Protein AF-A0A9E1UPA2-F1 (afdb_monomer_lite)

Foldseek 3Di:
DVLVVLLVVLVVLLVVLLVVLQVCLVVLLVVQCVLVVHDSVCSLVQFDPLLNCSNVVVVVLSVVSVVLSVVLNVVSVVDVPCSPLSSLLSSLVNLVSSLSNVCSSVVRCQQGPVPVPDPRPRPPVVVCVVCVCPSVVSNCVSVVSNVVSVVVVVVVVVPPPDDDD

Radius of gyration: 20.44 Å; chains: 1; bounding box: 59×31×53 Å

Secondary structure (DSSP, 8-state):
-HHHHHHHHHHHHHHHHHHHHHHHHHHHHHHHHHHHT--HHHHHHHS-HHHHHHHHTHHHHHHHHHHHHHHHHHHHHH-STTHHHHHHHHHHHHHHHHHHHHHHHHHHHHHSTT-TTS-S---HHHHHHHHTTHHHHHHHHHHHHHHHHHHHHHHHHHSSSS---

pLDDT: mean 74.92, std 14.49, range [39.94, 91.12]

Structure (mmCIF, N/CA/C/O backbone):
data_AF-A0A9E1UPA2-F1
#
_entry.id   AF-A0A9E1UPA2-F1
#
loop_
_atom_site.group_PDB
_atom_site.id
_atom_site.type_symbol
_atom_site.label_atom_id
_atom_site.label_alt_id
_atom_site.label_comp_id
_atom_site.label_asym_id
_atom_site.label_entity_id
_atom_site.label_seq_id
_atom_site.pdbx_PDB_ins_code
_atom_site.Cartn_x
_atom_site.Cartn_y
_atom_site.Cartn_z
_atom_site.occupancy
_atom_site.B_iso_or_equiv
_atom_site.auth_seq_id
_atom_site.auth_comp_id
_atom_site.auth_asym_id
_atom_site.auth_atom_id
_atom_site.pdbx_PDB_model_num
ATOM 1 N N . MET A 1 1 ? 7.540 8.144 -27.002 1.00 56.41 1 MET A N 1
ATOM 2 C CA . MET A 1 1 ? 6.114 8.098 -26.589 1.00 56.41 1 MET A CA 1
ATOM 3 C C . MET A 1 1 ? 5.808 7.079 -25.482 1.00 56.41 1 MET A C 1
ATOM 5 O O . MET A 1 1 ? 5.057 7.438 -24.589 1.00 56.41 1 MET A O 1
ATOM 9 N N . LYS A 1 2 ? 6.379 5.862 -25.455 1.00 70.06 2 LYS A N 1
ATOM 10 C CA . LYS A 1 2 ? 6.035 4.827 -24.446 1.00 70.06 2 LYS A CA 1
ATOM 11 C C . LYS A 1 2 ? 6.377 5.192 -22.982 1.00 70.06 2 LYS A C 1
ATOM 13 O O . LYS A 1 2 ? 5.564 4.944 -22.100 1.00 70.06 2 LYS A O 1
ATOM 18 N N . ALA A 1 3 ? 7.517 5.843 -22.729 1.00 72.75 3 ALA A N 1
ATOM 19 C CA . ALA A 1 3 ? 7.943 6.217 -21.370 1.00 72.75 3 ALA A CA 1
ATOM 20 C C . ALA A 1 3 ? 7.060 7.298 -20.714 1.00 72.75 3 ALA A C 1
ATOM 22 O O . ALA A 1 3 ? 6.738 7.201 -19.535 1.00 72.75 3 ALA A O 1
ATOM 23 N N . LEU A 1 4 ? 6.608 8.293 -21.488 1.00 80.44 4 LEU A N 1
ATOM 24 C CA . LEU A 1 4 ? 5.734 9.358 -20.983 1.00 80.44 4 LEU A CA 1
ATOM 25 C C . LEU A 1 4 ? 4.387 8.803 -20.493 1.00 80.44 4 LEU A C 1
ATOM 27 O O . LEU A 1 4 ? 3.938 9.163 -19.411 1.00 80.44 4 LEU A O 1
ATOM 31 N N . HIS A 1 5 ? 3.779 7.888 -21.256 1.00 82.69 5 HIS A N 1
ATOM 32 C CA . HIS A 1 5 ? 2.518 7.247 -20.872 1.00 82.69 5 HIS A CA 1
ATOM 33 C C . HIS A 1 5 ? 2.677 6.391 -19.606 1.00 82.69 5 HIS A C 1
ATOM 35 O O . HIS A 1 5 ? 1.819 6.440 -18.732 1.00 82.69 5 HIS A O 1
ATOM 41 N N . ALA A 1 6 ? 3.788 5.659 -19.467 1.00 81.88 6 ALA A N 1
ATOM 42 C CA . ALA A 1 6 ? 4.069 4.873 -18.264 1.00 81.88 6 ALA A CA 1
ATOM 43 C C . ALA A 1 6 ? 4.274 5.755 -17.020 1.00 81.88 6 ALA A C 1
ATOM 45 O O . ALA A 1 6 ? 3.748 5.449 -15.952 1.00 81.88 6 ALA A O 1
ATOM 46 N N . ASN A 1 7 ? 4.986 6.876 -17.165 1.00 83.69 7 ASN A N 1
ATOM 47 C CA . ASN A 1 7 ? 5.170 7.844 -16.083 1.00 83.69 7 ASN A CA 1
ATOM 48 C C . ASN A 1 7 ? 3.840 8.481 -15.663 1.00 83.69 7 ASN A C 1
ATOM 50 O O . ASN A 1 7 ? 3.561 8.573 -14.471 1.00 83.69 7 ASN A O 1
ATOM 54 N N . LEU A 1 8 ? 3.000 8.871 -16.628 1.00 86.50 8 LEU A N 1
ATOM 55 C CA . LEU A 1 8 ? 1.665 9.408 -16.352 1.00 86.50 8 LEU A CA 1
ATOM 56 C C . LEU A 1 8 ? 0.795 8.392 -15.609 1.00 86.50 8 LEU A C 1
ATOM 58 O O . LEU A 1 8 ? 0.202 8.737 -14.592 1.00 86.50 8 LEU A O 1
ATOM 62 N N . LEU A 1 9 ? 0.777 7.134 -16.058 1.00 87.06 9 LEU A N 1
ATOM 63 C CA . LEU A 1 9 ? 0.031 6.063 -15.393 1.00 87.06 9 LEU A CA 1
ATOM 64 C C . LEU A 1 9 ? 0.474 5.869 -13.937 1.00 87.06 9 LEU A C 1
ATOM 66 O O . LEU A 1 9 ? -0.383 5.765 -13.065 1.00 87.06 9 LEU A O 1
ATOM 70 N N . MET A 1 10 ? 1.782 5.890 -13.662 1.00 87.00 10 MET A N 1
ATOM 71 C CA . MET A 1 10 ? 2.322 5.735 -12.303 1.00 87.00 10 MET A CA 1
ATOM 72 C C . MET A 1 10 ? 2.002 6.896 -11.369 1.00 87.00 10 MET A C 1
ATOM 74 O O . MET A 1 10 ? 1.798 6.696 -10.171 1.00 87.00 10 MET A O 1
ATOM 78 N N . VAL A 1 11 ? 1.985 8.117 -11.900 1.00 87.31 11 VAL A N 1
ATOM 79 C CA . VAL A 1 11 ? 1.600 9.298 -11.124 1.00 87.31 11 VAL A CA 1
ATOM 80 C C . VAL A 1 11 ? 0.098 9.268 -10.849 1.00 87.31 11 VAL A C 1
ATOM 82 O O . VAL A 1 11 ? -0.315 9.449 -9.706 1.00 87.31 11 VAL A O 1
ATOM 85 N N . CYS A 1 12 ? -0.724 8.966 -11.857 1.00 90.19 12 CYS A N 1
ATOM 86 C CA . CYS A 1 12 ? -2.170 8.832 -11.689 1.00 90.19 12 CYS A CA 1
ATOM 87 C C . CYS A 1 12 ? -2.536 7.724 -10.691 1.00 90.19 12 CYS A C 1
ATOM 89 O O . CYS A 1 12 ? -3.403 7.940 -9.845 1.00 90.19 12 CYS A O 1
ATOM 91 N N . SER A 1 13 ? -1.862 6.569 -10.739 1.00 90.38 13 SER A N 1
ATOM 92 C CA . SER A 1 13 ? -2.092 5.485 -9.780 1.00 90.38 13 SER A CA 1
ATOM 93 C C . SER A 1 13 ? -1.688 5.890 -8.364 1.00 90.38 13 SER A C 1
ATOM 95 O O . SER A 1 13 ? -2.461 5.672 -7.434 1.00 90.38 13 SER A O 1
ATOM 97 N N . ALA A 1 14 ? -0.539 6.553 -8.192 1.00 88.88 14 ALA A N 1
ATOM 98 C CA . ALA A 1 14 ? -0.095 7.035 -6.887 1.00 88.88 14 ALA A CA 1
ATOM 99 C C . ALA A 1 14 ? -1.089 8.031 -6.277 1.00 88.88 14 ALA A C 1
ATOM 101 O O . ALA A 1 14 ? -1.406 7.925 -5.092 1.00 88.88 14 ALA A O 1
ATOM 102 N N . ILE A 1 15 ? -1.620 8.960 -7.080 1.00 90.38 15 ILE A N 1
ATOM 103 C CA . ILE A 1 15 ? -2.637 9.927 -6.645 1.00 90.38 15 ILE A CA 1
ATOM 104 C C . ILE A 1 15 ? -3.929 9.205 -6.251 1.00 90.38 15 ILE A C 1
ATOM 106 O O . ILE A 1 15 ? -4.451 9.443 -5.163 1.00 90.38 15 ILE A O 1
ATOM 110 N N . GLY A 1 16 ? -4.425 8.301 -7.102 1.00 91.06 16 GLY A N 1
ATOM 111 C CA . GLY A 1 16 ? -5.651 7.548 -6.832 1.00 91.06 16 GLY A CA 1
ATOM 112 C C . GLY A 1 16 ? -5.556 6.718 -5.551 1.00 91.06 16 GLY A C 1
ATOM 113 O O . GLY A 1 16 ? -6.432 6.795 -4.695 1.00 91.06 16 GLY A O 1
ATOM 114 N N . LEU A 1 17 ? -4.455 5.987 -5.372 1.00 88.88 17 LEU A N 1
ATOM 115 C CA . LEU A 1 17 ? -4.215 5.171 -4.179 1.00 88.88 17 LEU A CA 1
ATOM 116 C C . LEU A 1 17 ? -4.014 6.026 -2.922 1.00 88.88 17 LEU A C 1
ATOM 118 O O . LEU A 1 17 ? -4.536 5.685 -1.863 1.00 88.88 17 LEU A O 1
ATOM 122 N N . SER A 1 18 ? -3.334 7.170 -3.038 1.00 87.75 18 SER A N 1
ATOM 123 C CA . SER A 1 18 ? -3.202 8.130 -1.934 1.00 87.75 18 SER A CA 1
ATOM 124 C C . SER A 1 18 ? -4.561 8.668 -1.494 1.00 87.75 18 SER A C 1
ATOM 126 O O . SER A 1 18 ? -4.829 8.775 -0.300 1.00 87.75 18 SER A O 1
ATOM 128 N N . HIS A 1 19 ? -5.444 8.968 -2.450 1.00 88.31 19 HIS A N 1
ATOM 129 C CA . HIS A 1 19 ? -6.795 9.418 -2.144 1.00 88.31 19 HIS A CA 1
ATOM 130 C C . HIS A 1 19 ? -7.606 8.328 -1.438 1.00 88.31 19 HIS A C 1
ATOM 132 O O . HIS A 1 19 ? -8.234 8.604 -0.419 1.00 88.31 19 HIS A O 1
ATOM 138 N N . ILE A 1 20 ? -7.532 7.083 -1.921 1.00 87.19 20 ILE A N 1
ATOM 139 C CA . ILE A 1 20 ? -8.180 5.934 -1.274 1.00 87.19 20 ILE A CA 1
ATOM 140 C C . ILE A 1 20 ? -7.714 5.799 0.179 1.00 87.19 20 ILE A C 1
ATOM 142 O O . ILE A 1 20 ? -8.550 5.649 1.062 1.00 87.19 20 ILE A O 1
ATOM 146 N N . LEU A 1 21 ? -6.412 5.915 0.454 1.00 85.88 21 LEU A N 1
ATOM 147 C CA . LEU A 1 21 ? -5.880 5.831 1.819 1.00 85.88 21 LEU A CA 1
ATOM 148 C C . LEU A 1 21 ? -6.444 6.915 2.741 1.00 85.88 21 LEU A C 1
ATOM 150 O O . LEU A 1 21 ? -6.860 6.610 3.855 1.00 85.88 21 LEU A O 1
ATOM 154 N N . VAL A 1 22 ? -6.509 8.162 2.269 1.00 85.62 22 VAL A N 1
ATOM 155 C CA . VAL A 1 22 ? -7.094 9.275 3.036 1.00 85.62 22 VAL A CA 1
ATOM 156 C C . VAL A 1 22 ? -8.587 9.051 3.284 1.00 85.62 22 VAL A C 1
ATOM 158 O O . VAL A 1 22 ? -9.074 9.265 4.395 1.00 85.62 22 VAL A O 1
ATOM 161 N N . VAL A 1 23 ? -9.327 8.581 2.278 1.00 86.31 23 VAL A N 1
ATOM 162 C CA . VAL A 1 23 ? -10.751 8.257 2.429 1.00 86.31 23 VAL A CA 1
ATOM 163 C C . VAL A 1 23 ? -10.939 7.139 3.453 1.00 86.31 23 VAL A C 1
ATOM 165 O O . VAL A 1 23 ? -11.726 7.292 4.381 1.00 86.31 23 VAL A O 1
ATOM 168 N N . VAL A 1 24 ? -10.181 6.047 3.354 1.00 82.94 24 VAL A N 1
ATOM 169 C CA . VAL A 1 24 ? -10.277 4.936 4.309 1.00 82.94 24 VAL A CA 1
ATOM 170 C C . VAL A 1 24 ? -9.954 5.415 5.723 1.00 82.94 24 VAL A C 1
ATOM 172 O O . VAL A 1 24 ? -10.752 5.188 6.627 1.00 82.94 24 VAL A O 1
ATOM 175 N N . ALA A 1 25 ? -8.859 6.152 5.914 1.00 82.62 25 ALA A N 1
ATOM 176 C CA . ALA A 1 25 ? -8.463 6.660 7.224 1.00 82.62 25 ALA A CA 1
ATOM 177 C C . ALA A 1 25 ? -9.481 7.618 7.859 1.00 82.62 25 ALA A C 1
ATOM 179 O O . ALA A 1 25 ? -9.603 7.664 9.077 1.00 82.62 25 ALA A O 1
ATOM 180 N N . THR A 1 26 ? -10.230 8.378 7.057 1.00 83.81 26 THR A N 1
ATOM 181 C CA . THR A 1 26 ? -11.264 9.293 7.573 1.00 83.81 26 THR A CA 1
ATOM 182 C C . THR A 1 26 ? -12.582 8.587 7.881 1.00 83.81 26 THR A C 1
ATOM 184 O O . THR A 1 26 ? -13.282 8.978 8.823 1.00 83.81 26 THR A O 1
ATOM 187 N N . VAL A 1 27 ? -12.915 7.548 7.110 1.00 83.75 27 VAL A N 1
ATOM 188 C CA . VAL A 1 27 ? -14.124 6.733 7.280 1.00 83.75 27 VAL A CA 1
ATOM 189 C C . VAL A 1 27 ? -13.980 5.770 8.458 1.00 83.75 27 VAL A C 1
ATOM 191 O O . VAL A 1 27 ? -14.946 5.561 9.190 1.00 83.75 27 VAL A O 1
ATOM 194 N N . PHE A 1 28 ? -12.788 5.220 8.693 1.00 79.88 28 PHE A N 1
ATOM 195 C CA . PHE A 1 28 ? -12.578 4.173 9.696 1.00 79.88 28 PHE A CA 1
ATOM 196 C C . PHE A 1 28 ? -12.974 4.593 11.129 1.00 79.88 28 PHE A C 1
ATOM 198 O O . PHE A 1 28 ? -13.774 3.888 11.746 1.00 79.88 28 PHE A O 1
ATOM 205 N N . PRO A 1 29 ? -12.568 5.771 11.647 1.00 79.44 29 PRO A N 1
ATOM 206 C CA . PRO A 1 29 ? -13.017 6.245 12.960 1.00 79.44 29 PRO A CA 1
ATOM 207 C C . PRO A 1 29 ? -14.531 6.476 13.041 1.00 79.44 29 PRO A C 1
ATOM 209 O O . PRO A 1 29 ? -15.139 6.284 14.092 1.00 79.44 29 PRO A O 1
ATOM 212 N N . ALA A 1 30 ? -15.164 6.872 11.931 1.00 78.75 30 ALA A N 1
ATOM 213 C CA . ALA A 1 30 ? -16.614 7.052 11.879 1.00 78.75 30 ALA A CA 1
ATOM 214 C C . ALA A 1 30 ? -17.356 5.707 11.955 1.00 78.75 30 ALA A C 1
ATOM 216 O O . ALA A 1 30 ? -18.375 5.616 12.639 1.00 78.75 30 ALA A O 1
ATOM 217 N N . LEU A 1 31 ? -16.824 4.657 11.318 1.00 76.62 31 LEU A N 1
ATOM 218 C CA . LEU A 1 31 ? -17.344 3.294 11.454 1.00 76.62 31 LEU A CA 1
ATOM 219 C C . LEU A 1 31 ? -17.219 2.794 12.899 1.00 76.62 31 LEU A C 1
ATOM 221 O O . LEU A 1 31 ? -18.184 2.255 13.427 1.00 76.62 31 LEU A O 1
ATOM 225 N N . TYR A 1 32 ? -16.088 3.044 13.569 1.00 72.56 32 TYR A N 1
ATOM 226 C CA . TYR A 1 32 ? -15.912 2.723 14.993 1.00 72.56 32 TYR A CA 1
ATOM 227 C C . TYR A 1 32 ? -16.935 3.445 15.874 1.00 72.56 32 TYR A C 1
ATOM 229 O O . TYR A 1 32 ? -17.660 2.809 16.637 1.00 72.56 32 TYR A O 1
ATOM 237 N N . SER A 1 33 ? -17.061 4.763 15.719 1.00 75.69 33 SER A N 1
ATOM 238 C CA . SER A 1 33 ? -18.046 5.556 16.463 1.00 75.69 33 SER A CA 1
ATOM 239 C C . SER A 1 33 ? -19.475 5.025 16.282 1.00 75.69 33 SER A C 1
ATOM 241 O O . SER A 1 33 ? -20.211 4.899 17.261 1.00 75.69 33 SER A O 1
ATOM 243 N N . GLY A 1 34 ? -19.852 4.639 15.057 1.00 74.25 34 GLY A N 1
ATOM 244 C CA . GLY A 1 34 ? -21.163 4.058 14.764 1.00 74.25 34 GLY A CA 1
ATOM 245 C C . GLY A 1 34 ? -21.376 2.671 15.379 1.00 74.25 34 GLY A C 1
ATOM 246 O O . GLY A 1 34 ? -22.405 2.434 16.012 1.00 74.25 34 GLY A O 1
ATOM 247 N N . THR A 1 35 ? -20.407 1.767 15.222 1.00 72.81 35 THR A N 1
ATOM 248 C CA . THR A 1 35 ? -20.498 0.375 15.692 1.00 72.81 35 THR A CA 1
ATOM 249 C C . THR A 1 35 ? -20.543 0.282 17.216 1.00 72.81 35 THR A C 1
ATOM 251 O O . THR A 1 35 ? -21.372 -0.446 17.760 1.00 72.81 35 THR A O 1
ATOM 254 N N . TYR A 1 36 ? -19.706 1.052 17.915 1.00 69.94 36 TYR A N 1
ATOM 255 C CA . TYR A 1 36 ? -19.621 1.020 19.380 1.00 69.94 36 TYR A CA 1
ATOM 256 C C . TYR A 1 36 ? -20.501 2.054 20.081 1.00 69.94 36 TYR A C 1
ATOM 258 O O . TYR A 1 36 ? -20.569 2.063 21.307 1.00 69.94 36 TYR A O 1
ATOM 266 N N . ARG A 1 37 ? -21.189 2.921 19.326 1.00 78.06 37 ARG A N 1
ATOM 267 C CA . ARG A 1 37 ? -22.017 4.016 19.862 1.00 78.06 37 ARG A CA 1
ATOM 268 C C . ARG A 1 37 ? -21.247 4.954 20.806 1.00 78.06 37 ARG A C 1
ATOM 270 O O . ARG A 1 37 ? -21.817 5.472 21.763 1.00 78.06 37 ARG A O 1
ATOM 277 N N . ILE A 1 38 ? -19.967 5.174 20.518 1.00 78.94 38 ILE A N 1
ATOM 278 C CA . ILE A 1 38 ? -19.072 6.084 21.251 1.00 78.94 38 ILE A CA 1
ATOM 279 C C . ILE A 1 38 ? -18.889 7.395 20.487 1.00 78.94 38 ILE A C 1
ATOM 281 O O . ILE A 1 38 ? -19.128 7.458 19.275 1.00 78.94 38 ILE A O 1
ATOM 285 N N . ALA A 1 39 ? -18.445 8.452 21.170 1.00 80.12 39 ALA A N 1
ATOM 286 C CA . ALA A 1 39 ? -18.138 9.708 20.497 1.00 80.12 39 ALA A CA 1
ATOM 287 C C . ALA A 1 39 ? -16.970 9.517 19.513 1.00 80.12 39 ALA A C 1
ATOM 289 O O . ALA A 1 39 ? -16.026 8.777 19.776 1.00 80.12 39 ALA A O 1
ATOM 290 N N . ARG A 1 40 ? -16.989 10.219 18.372 1.00 74.38 40 ARG A N 1
ATOM 291 C CA . ARG A 1 40 ? -15.924 10.102 17.354 1.00 74.38 40 ARG A CA 1
ATOM 292 C C . ARG A 1 40 ? -14.530 10.428 17.898 1.00 74.38 40 ARG A C 1
ATOM 294 O O . ARG A 1 40 ? -13.558 9.854 17.431 1.00 74.38 40 ARG A O 1
ATOM 301 N N . VAL A 1 41 ? -14.452 11.332 18.874 1.00 76.38 41 VAL A N 1
ATOM 302 C CA . VAL A 1 41 ? -13.195 11.720 19.536 1.00 76.38 41 VAL A CA 1
ATOM 303 C C . VAL A 1 41 ? -12.646 10.579 20.396 1.00 76.38 41 VAL A C 1
ATOM 305 O O . VAL A 1 41 ? -11.441 10.408 20.480 1.00 76.38 41 VAL A O 1
ATOM 308 N N . GLU A 1 42 ? -13.525 9.762 20.973 1.00 76.69 42 GLU A N 1
ATOM 309 C CA . GLU A 1 42 ? -13.147 8.590 21.767 1.00 76.69 42 GLU A CA 1
ATOM 310 C C . GLU A 1 42 ? -12.796 7.401 20.863 1.00 76.69 42 GLU A C 1
ATOM 312 O O . GLU A 1 42 ? -11.988 6.563 21.237 1.00 76.69 42 GLU A O 1
ATOM 317 N N . ALA A 1 43 ? -13.349 7.331 19.647 1.00 74.62 43 ALA A N 1
ATOM 318 C CA . ALA A 1 43 ? -13.147 6.205 18.734 1.00 74.62 43 ALA A CA 1
ATOM 319 C C . ALA A 1 43 ? -11.672 5.910 18.422 1.00 74.62 43 ALA A C 1
ATOM 321 O O . ALA A 1 43 ? -11.302 4.743 18.323 1.00 74.62 43 ALA A O 1
ATOM 322 N N . GLU A 1 44 ? -10.824 6.935 18.312 1.00 73.69 44 GLU A N 1
ATOM 323 C CA . GLU A 1 44 ? -9.383 6.747 18.098 1.00 73.69 44 GLU A CA 1
ATOM 324 C C . GLU A 1 44 ? -8.695 6.103 19.312 1.00 73.69 44 GLU A C 1
ATOM 326 O O . GLU A 1 44 ? -7.781 5.293 19.141 1.00 73.69 44 GLU A O 1
ATOM 331 N N . ASP A 1 45 ? -9.170 6.392 20.527 1.00 77.31 45 ASP A N 1
ATOM 332 C CA . ASP A 1 45 ? -8.650 5.824 21.773 1.00 77.31 45 ASP A CA 1
ATOM 333 C C . ASP A 1 45 ? -9.079 4.373 22.014 1.00 77.31 45 ASP A C 1
ATOM 335 O O . ASP A 1 45 ? -8.415 3.662 22.772 1.00 77.31 45 ASP A O 1
ATOM 339 N N . PHE A 1 46 ? -10.117 3.906 21.321 1.00 73.25 46 PHE A N 1
ATOM 340 C CA . PHE A 1 46 ? -10.550 2.506 21.3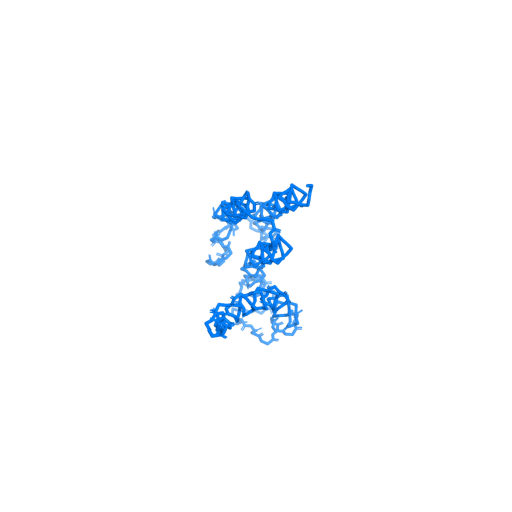34 1.00 73.25 46 PHE A CA 1
ATOM 341 C C . PHE A 1 46 ? -9.907 1.653 20.228 1.00 73.25 46 PHE A C 1
ATOM 343 O O . PHE A 1 46 ? -9.952 0.429 20.302 1.00 73.25 46 PHE A O 1
ATOM 350 N N . MET A 1 47 ? -9.277 2.262 19.218 1.00 75.06 47 MET A N 1
ATOM 351 C CA . MET A 1 47 ? -8.582 1.521 18.156 1.00 75.06 47 MET A CA 1
ATOM 352 C C . MET A 1 47 ? -7.304 0.850 18.667 1.00 75.06 47 MET A C 1
ATOM 354 O O . MET A 1 47 ? -6.520 1.478 19.398 1.00 75.06 47 MET A O 1
ATOM 358 N N . LEU A 1 48 ? -7.038 -0.381 18.211 1.00 77.31 48 LEU A N 1
ATOM 359 C CA . LEU A 1 48 ? -5.775 -1.067 18.484 1.00 77.31 48 LEU A CA 1
ATOM 360 C C . LEU A 1 48 ? -4.601 -0.350 17.799 1.00 77.31 48 LEU A C 1
ATOM 362 O O . LEU A 1 48 ? -4.742 0.317 16.769 1.00 77.31 48 LEU A O 1
ATOM 366 N N . ALA A 1 49 ? -3.400 -0.531 18.358 1.00 77.19 49 ALA A N 1
ATOM 367 C CA . ALA A 1 49 ? -2.170 0.134 17.920 1.00 77.19 49 ALA A CA 1
ATOM 368 C C . ALA A 1 49 ? -1.923 0.153 16.389 1.00 77.19 49 ALA A C 1
ATOM 370 O O . ALA A 1 49 ? -1.603 1.230 15.879 1.00 77.19 49 ALA A O 1
ATOM 371 N N . PRO A 1 50 ? -2.075 -0.952 15.622 1.00 76.19 50 PRO A N 1
ATOM 372 C CA . PRO A 1 50 ? -1.809 -0.930 14.180 1.00 76.19 50 PRO A CA 1
ATOM 373 C C . PRO A 1 50 ? -2.808 -0.078 13.380 1.00 76.19 50 PRO A C 1
ATOM 375 O O . PRO A 1 50 ? -2.395 0.636 12.465 1.00 76.19 50 PRO A O 1
AT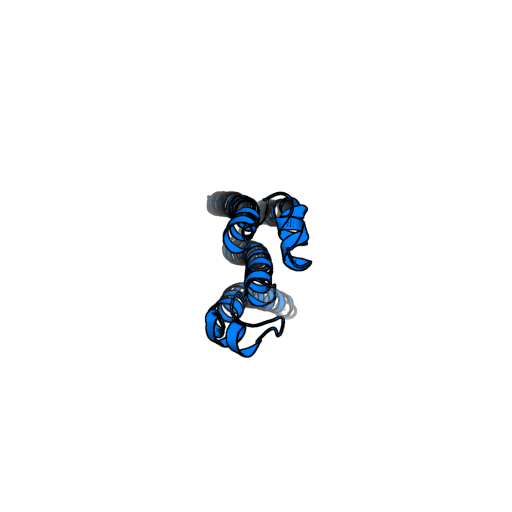OM 378 N N . ALA A 1 51 ? -4.099 -0.098 13.724 1.00 78.81 51 ALA A N 1
ATOM 379 C CA . ALA A 1 51 ? -5.102 0.732 13.058 1.00 78.81 51 ALA A CA 1
ATOM 380 C C . ALA A 1 51 ? -4.997 2.197 13.489 1.00 78.81 51 ALA A C 1
ATOM 382 O O . ALA A 1 51 ? -5.026 3.082 12.635 1.00 78.81 51 ALA A O 1
ATOM 383 N N . ARG A 1 52 ? -4.769 2.461 14.783 1.00 81.38 52 ARG A N 1
ATOM 384 C CA . ARG A 1 52 ? -4.528 3.820 15.290 1.00 81.38 52 ARG A CA 1
ATOM 385 C C . ARG A 1 52 ? -3.329 4.466 14.602 1.00 81.38 52 ARG A C 1
ATOM 387 O O . ARG A 1 52 ? -3.415 5.610 14.161 1.00 81.38 52 ARG A O 1
ATOM 394 N N . PHE A 1 53 ? -2.230 3.722 14.457 1.00 83.00 53 PHE A N 1
ATOM 395 C CA . PHE A 1 53 ? -1.059 4.184 13.717 1.00 83.00 53 PHE A CA 1
ATOM 396 C C . PHE A 1 53 ? -1.416 4.509 12.263 1.00 83.00 53 PHE A C 1
ATOM 398 O O . PHE A 1 53 ? -1.043 5.570 11.766 1.00 83.00 53 PHE A O 1
ATOM 405 N N . ALA A 1 54 ? -2.164 3.627 11.592 1.00 83.06 54 ALA A N 1
ATOM 406 C CA . ALA A 1 54 ? -2.566 3.833 10.207 1.00 83.06 54 ALA A CA 1
ATOM 407 C C . ALA A 1 54 ? -3.442 5.083 10.030 1.00 83.06 54 ALA A C 1
ATOM 409 O O . ALA A 1 54 ? -3.177 5.854 9.114 1.00 83.06 54 ALA A O 1
ATOM 410 N N . VAL A 1 55 ? -4.412 5.329 10.920 1.00 83.81 55 VAL A N 1
ATOM 411 C CA . VAL A 1 55 ? -5.253 6.540 10.906 1.00 83.81 55 VAL A CA 1
ATOM 412 C C . VAL A 1 55 ? -4.406 7.790 11.153 1.00 83.81 55 VAL A C 1
ATOM 414 O O . VAL A 1 55 ? -4.380 8.697 10.318 1.00 83.81 55 VAL A O 1
ATOM 417 N N . HIS A 1 56 ? -3.657 7.825 12.258 1.00 86.12 56 HIS A N 1
ATOM 418 C CA . HIS A 1 56 ? -2.933 9.023 12.688 1.00 86.12 56 HIS A CA 1
ATOM 419 C C . HIS A 1 56 ? -1.776 9.387 11.745 1.00 86.12 56 HIS A C 1
ATOM 421 O O . HIS A 1 56 ? -1.491 10.558 11.488 1.00 86.12 56 HIS A O 1
ATOM 427 N N . HIS A 1 57 ? -1.131 8.374 11.167 1.00 87.50 57 HIS A N 1
ATOM 428 C CA . HIS A 1 57 ? 0.006 8.540 10.272 1.00 87.50 57 HIS A CA 1
ATOM 429 C C . HIS A 1 57 ? -0.320 8.203 8.813 1.00 87.50 57 HIS A C 1
ATOM 431 O O . HIS A 1 57 ? 0.577 7.852 8.047 1.00 87.50 57 HIS A O 1
ATOM 437 N N . THR A 1 58 ? -1.577 8.373 8.383 1.00 85.69 58 THR A N 1
ATOM 438 C CA . THR A 1 58 ? -2.005 8.134 6.986 1.00 85.69 58 THR A CA 1
ATOM 439 C C . THR A 1 58 ? -1.120 8.862 5.969 1.00 85.69 58 THR A C 1
ATOM 441 O O . THR A 1 58 ? -0.808 8.343 4.896 1.00 85.69 58 THR A O 1
ATOM 444 N N . TRP A 1 59 ? -0.659 10.064 6.322 1.00 85.88 59 TRP A N 1
ATOM 445 C CA . TRP A 1 59 ? 0.226 10.875 5.488 1.00 85.88 59 TRP A CA 1
ATOM 446 C C . TRP A 1 59 ? 1.557 10.178 5.163 1.00 85.88 59 TRP A C 1
ATOM 448 O O . TRP A 1 59 ? 2.094 10.403 4.080 1.00 85.88 59 TRP A O 1
ATOM 458 N N . LEU A 1 60 ? 2.070 9.295 6.035 1.00 88.06 60 LEU A N 1
ATOM 459 C CA . LEU A 1 60 ? 3.285 8.521 5.761 1.00 88.06 60 LEU A CA 1
ATOM 460 C C . LEU A 1 60 ? 3.095 7.617 4.542 1.00 88.06 60 LEU A C 1
ATOM 462 O O . LEU A 1 60 ? 3.984 7.543 3.698 1.00 88.06 60 LEU A O 1
ATOM 466 N N . PHE A 1 61 ? 1.929 6.981 4.405 1.00 84.94 61 PHE A N 1
ATOM 467 C CA . PHE A 1 61 ? 1.626 6.123 3.259 1.00 84.94 61 PHE A CA 1
ATOM 468 C C . PHE A 1 61 ? 1.531 6.934 1.960 1.00 84.94 61 PHE A C 1
ATOM 470 O O . PHE A 1 61 ? 2.048 6.504 0.930 1.00 84.94 61 PHE A O 1
ATOM 477 N N . VAL A 1 62 ? 0.947 8.138 2.013 1.00 88.31 62 VAL A N 1
ATOM 478 C CA . VAL A 1 62 ? 0.885 9.070 0.870 1.00 88.31 62 VAL A CA 1
ATOM 479 C C . VAL A 1 62 ? 2.285 9.511 0.442 1.00 88.31 62 VAL A C 1
ATOM 481 O O . VAL A 1 62 ? 2.626 9.446 -0.740 1.00 88.31 62 VAL A O 1
ATOM 484 N N . VAL A 1 63 ? 3.127 9.911 1.400 1.00 91.06 63 VAL A N 1
ATOM 485 C CA . VAL A 1 63 ? 4.525 10.281 1.132 1.00 91.06 63 VAL A CA 1
ATOM 486 C C . VAL A 1 63 ? 5.280 9.102 0.523 1.00 91.06 63 VAL A C 1
ATOM 488 O O . VAL A 1 63 ? 5.992 9.271 -0.466 1.00 91.06 63 VAL A O 1
ATOM 491 N N . PHE A 1 64 ? 5.087 7.897 1.056 1.00 88.12 64 PHE A N 1
ATOM 492 C CA . PHE A 1 64 ? 5.759 6.700 0.569 1.00 88.12 64 PHE A CA 1
ATOM 493 C C . PHE A 1 64 ? 5.327 6.333 -0.864 1.00 88.12 64 PHE A C 1
ATOM 495 O O . PHE A 1 64 ? 6.182 6.052 -1.705 1.00 88.12 64 PHE A O 1
ATOM 502 N N . LEU A 1 65 ? 4.035 6.446 -1.200 1.00 89.31 65 LEU A N 1
ATOM 503 C CA . LEU A 1 65 ? 3.542 6.315 -2.580 1.00 89.31 65 LEU A CA 1
ATOM 504 C C . LEU A 1 65 ? 4.155 7.366 -3.516 1.00 89.31 65 LEU A C 1
ATOM 506 O O . LEU A 1 65 ? 4.550 7.037 -4.638 1.00 89.31 65 LEU A O 1
ATOM 510 N N . GLY A 1 66 ? 4.279 8.611 -3.048 1.00 88.19 66 GLY A N 1
ATOM 511 C CA . GLY A 1 66 ? 4.936 9.693 -3.779 1.00 88.19 66 GLY A CA 1
ATOM 512 C C . GLY A 1 66 ? 6.410 9.401 -4.067 1.00 88.19 66 GLY A C 1
ATOM 513 O O . GLY A 1 66 ? 6.864 9.588 -5.195 1.00 88.19 66 GLY A O 1
ATOM 514 N N . ILE A 1 67 ? 7.143 8.866 -3.087 1.00 91.12 67 ILE A N 1
ATOM 515 C CA . ILE A 1 67 ? 8.542 8.445 -3.251 1.00 91.12 67 ILE A CA 1
ATOM 516 C C . ILE A 1 67 ? 8.648 7.318 -4.285 1.00 91.12 67 ILE A C 1
ATOM 518 O O . ILE A 1 67 ? 9.488 7.397 -5.182 1.00 91.12 67 ILE A O 1
ATOM 522 N N . VAL A 1 68 ? 7.784 6.298 -4.217 1.00 88.88 68 VAL A N 1
ATOM 523 C CA . VAL A 1 68 ? 7.770 5.195 -5.196 1.00 88.88 68 VAL A CA 1
ATOM 524 C C . VAL A 1 68 ? 7.519 5.721 -6.612 1.00 88.88 68 VAL A C 1
ATOM 526 O O . VAL A 1 68 ? 8.242 5.357 -7.542 1.00 88.88 68 VAL A O 1
ATOM 529 N N . ALA A 1 69 ? 6.537 6.610 -6.783 1.00 87.75 69 ALA A N 1
ATOM 530 C CA . ALA A 1 69 ? 6.249 7.232 -8.072 1.00 87.75 69 ALA A CA 1
ATOM 531 C C . ALA A 1 69 ? 7.424 8.087 -8.577 1.00 87.75 69 ALA A C 1
ATOM 533 O O . ALA A 1 69 ? 7.789 7.998 -9.748 1.00 87.75 69 ALA A O 1
ATOM 534 N N . LEU A 1 70 ? 8.065 8.865 -7.701 1.00 89.31 70 LEU A N 1
ATOM 535 C CA . LEU A 1 70 ? 9.207 9.703 -8.060 1.00 89.31 70 LEU A CA 1
ATOM 536 C C . LEU A 1 70 ? 10.418 8.869 -8.492 1.00 89.31 70 LEU A C 1
ATOM 538 O O . LEU A 1 70 ? 11.000 9.141 -9.542 1.00 89.31 70 LEU A O 1
ATOM 542 N N . ILE A 1 71 ? 10.779 7.833 -7.725 1.00 88.00 71 ILE A N 1
ATOM 543 C CA . ILE A 1 71 ? 11.871 6.909 -8.075 1.00 88.00 71 ILE A CA 1
ATOM 544 C C . ILE A 1 71 ? 11.619 6.309 -9.458 1.00 88.00 71 ILE A C 1
ATOM 546 O O . ILE A 1 71 ? 12.534 6.226 -10.279 1.00 88.00 71 ILE A O 1
ATOM 550 N N . PHE A 1 72 ? 10.372 5.926 -9.731 1.00 84.25 72 PHE A N 1
ATOM 551 C CA . PHE A 1 72 ? 9.983 5.386 -11.021 1.00 84.25 72 PHE A CA 1
ATOM 552 C C . PHE A 1 72 ? 10.157 6.402 -12.156 1.00 84.25 72 PHE A C 1
ATOM 554 O O . PHE A 1 72 ? 10.775 6.081 -13.173 1.00 84.25 72 PHE A O 1
ATOM 561 N N . VAL A 1 73 ? 9.666 7.632 -11.985 1.00 86.19 73 VAL A N 1
ATOM 562 C CA . VAL A 1 73 ? 9.818 8.700 -12.986 1.00 86.19 73 VAL A CA 1
ATOM 563 C C . VAL A 1 73 ? 11.297 8.956 -13.270 1.00 86.19 73 VAL A C 1
ATOM 565 O O . VAL A 1 73 ? 11.709 8.927 -14.428 1.00 86.19 73 VAL A O 1
ATOM 568 N N . LEU A 1 74 ? 12.117 9.118 -12.226 1.00 85.69 74 LEU A N 1
ATOM 569 C CA . LEU A 1 74 ? 13.554 9.368 -12.360 1.00 85.69 74 LEU A CA 1
ATOM 570 C C . LEU A 1 74 ? 14.282 8.228 -13.084 1.00 85.69 74 LEU A C 1
ATOM 572 O O . LEU A 1 74 ? 15.130 8.479 -13.938 1.00 85.69 74 LEU A O 1
ATOM 576 N N . ARG A 1 75 ? 13.932 6.969 -12.796 1.00 81.06 75 ARG A N 1
ATOM 577 C CA . ARG A 1 75 ? 14.532 5.806 -13.467 1.00 81.06 75 ARG A CA 1
ATOM 578 C C . ARG A 1 75 ? 14.167 5.743 -14.950 1.00 81.06 75 ARG A C 1
ATOM 580 O O . ARG A 1 75 ? 15.053 5.533 -15.779 1.00 81.06 75 ARG A O 1
ATOM 587 N N . ASN A 1 76 ? 12.906 5.985 -15.300 1.00 78.00 76 ASN A N 1
ATOM 588 C CA . ASN A 1 76 ? 12.444 5.927 -16.691 1.00 78.00 76 ASN A CA 1
ATOM 589 C C . ASN A 1 76 ? 12.857 7.135 -17.543 1.00 78.00 76 ASN A C 1
ATOM 591 O O . ASN A 1 76 ? 12.780 7.056 -18.767 1.00 78.00 76 ASN A O 1
ATOM 595 N N . LEU A 1 77 ? 13.328 8.229 -16.936 1.00 76.25 77 LEU A N 1
ATOM 596 C CA . LEU A 1 77 ? 13.979 9.317 -17.676 1.00 76.25 77 LEU A CA 1
ATOM 597 C C . LEU A 1 77 ? 15.325 8.882 -18.279 1.00 76.25 77 LEU A C 1
ATOM 599 O O . LEU A 1 77 ? 15.738 9.433 -19.293 1.00 76.25 77 LEU A O 1
ATOM 603 N N . SER A 1 78 ? 15.997 7.896 -17.671 1.00 69.19 78 SER A N 1
ATOM 604 C CA . SER A 1 78 ? 17.369 7.510 -18.031 1.00 69.19 78 SER A CA 1
ATOM 605 C C . SER A 1 78 ? 17.487 6.370 -19.052 1.00 69.19 78 SER A C 1
ATOM 607 O O . SER A 1 78 ? 18.496 6.291 -19.744 1.00 69.19 78 SER A O 1
ATOM 609 N N . SER A 1 79 ? 16.485 5.492 -19.188 1.00 64.75 79 SER A N 1
ATOM 610 C CA . SER A 1 79 ? 16.473 4.443 -20.222 1.00 64.75 79 SER A CA 1
ATOM 611 C C . SER A 1 79 ? 15.071 3.867 -20.441 1.00 64.75 79 SER A C 1
ATOM 613 O O . SER A 1 79 ? 14.335 3.616 -19.488 1.00 64.75 79 SER A O 1
ATOM 615 N N . SER A 1 80 ? 14.708 3.625 -21.707 1.00 65.81 80 SER A N 1
ATOM 616 C CA . SER A 1 80 ? 13.399 3.078 -22.101 1.00 65.81 80 SER A CA 1
ATOM 617 C C . SER A 1 80 ? 13.356 1.542 -22.148 1.00 65.81 80 SER A C 1
ATOM 619 O O . SER A 1 80 ? 12.290 0.976 -22.408 1.00 65.81 80 SER A O 1
ATOM 621 N N . GLU A 1 81 ? 14.477 0.850 -21.938 1.00 66.44 81 GLU A N 1
ATOM 622 C CA . GLU A 1 81 ? 14.585 -0.573 -22.294 1.00 66.44 81 GLU A CA 1
ATOM 623 C C . GLU A 1 81 ? 13.848 -1.531 -21.345 1.00 66.44 81 GLU A C 1
ATOM 625 O O . GLU A 1 81 ? 13.630 -2.681 -21.703 1.00 66.44 81 GLU A O 1
ATOM 630 N N . ASN A 1 82 ? 13.378 -1.075 -20.179 1.00 73.56 82 ASN A N 1
ATOM 631 C CA . ASN A 1 82 ? 12.669 -1.924 -19.205 1.00 73.56 82 ASN A CA 1
ATOM 632 C C . ASN A 1 82 ? 11.419 -1.267 -18.593 1.00 73.56 82 ASN A C 1
ATOM 634 O O . ASN A 1 82 ? 10.973 -1.660 -17.514 1.00 73.56 82 ASN A O 1
ATOM 638 N N . VAL A 1 83 ? 10.833 -0.284 -19.284 1.00 78.50 83 VAL A N 1
ATOM 639 C CA . VAL A 1 83 ? 9.707 0.526 -18.776 1.00 78.50 83 VAL A CA 1
ATOM 640 C C . VAL A 1 83 ? 8.526 -0.345 -18.331 1.00 78.50 83 VAL A C 1
ATOM 642 O O . VAL A 1 83 ? 7.940 -0.088 -17.285 1.00 78.50 83 VAL A O 1
ATOM 645 N N . GLY A 1 84 ? 8.198 -1.403 -19.084 1.00 78.75 84 GLY A N 1
ATOM 646 C CA . GLY A 1 84 ? 7.082 -2.303 -18.763 1.00 78.75 84 GLY A CA 1
ATOM 647 C C . GLY A 1 84 ? 7.282 -3.075 -17.455 1.00 78.75 84 GLY A C 1
ATOM 648 O O . GLY A 1 84 ? 6.408 -3.064 -16.595 1.00 78.75 84 GLY A O 1
ATOM 649 N N . ASN A 1 85 ? 8.458 -3.678 -17.263 1.00 79.62 85 ASN A N 1
ATOM 650 C CA . ASN A 1 85 ? 8.776 -4.430 -16.044 1.00 79.62 85 ASN A CA 1
ATOM 651 C C . ASN A 1 85 ? 8.848 -3.518 -14.820 1.00 79.62 85 ASN A C 1
ATOM 653 O O . ASN A 1 85 ? 8.339 -3.857 -13.754 1.00 79.62 85 ASN A O 1
ATOM 657 N N . MET A 1 86 ? 9.441 -2.331 -14.979 1.00 79.44 86 MET A N 1
ATOM 658 C CA . MET A 1 86 ? 9.457 -1.355 -13.899 1.00 79.44 86 MET A CA 1
ATOM 659 C C . MET A 1 86 ? 8.028 -0.905 -13.556 1.00 79.44 86 MET A C 1
ATOM 661 O O . MET A 1 86 ? 7.743 -0.694 -12.380 1.00 79.44 86 MET A O 1
ATOM 665 N N . LEU A 1 87 ? 7.158 -0.699 -14.559 1.00 84.31 87 LEU A N 1
ATOM 666 C CA . LEU A 1 87 ? 5.793 -0.192 -14.365 1.00 84.31 87 LEU A CA 1
ATOM 667 C C . LEU A 1 87 ? 4.987 -1.176 -13.523 1.00 84.31 87 LEU A C 1
ATOM 669 O O . LEU A 1 87 ? 4.360 -0.786 -12.543 1.00 84.31 87 LEU A O 1
ATOM 673 N N . VAL A 1 88 ? 5.075 -2.461 -13.869 1.00 86.31 88 VAL A N 1
ATOM 674 C CA . VAL A 1 88 ? 4.449 -3.542 -13.107 1.00 86.31 88 VAL A CA 1
ATOM 675 C C . VAL A 1 88 ? 4.979 -3.563 -11.670 1.00 86.31 88 VAL A C 1
ATOM 677 O O . VAL A 1 88 ? 4.183 -3.508 -10.738 1.00 86.31 88 VAL A O 1
ATOM 680 N N . CYS A 1 89 ? 6.302 -3.544 -11.459 1.00 86.31 89 CYS A N 1
ATOM 681 C CA . CYS A 1 89 ? 6.876 -3.504 -10.108 1.00 8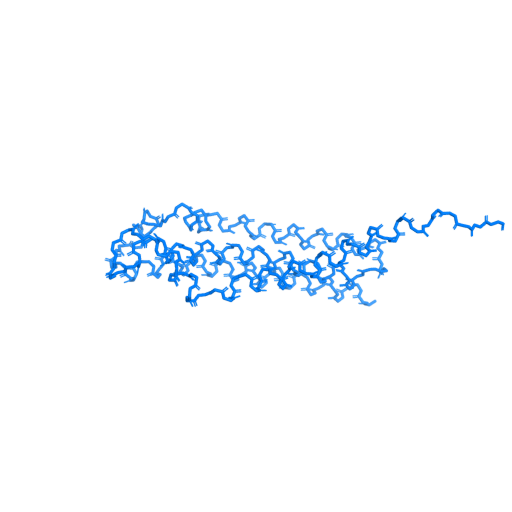6.31 89 CYS A CA 1
ATOM 682 C C . CYS A 1 89 ? 6.426 -2.283 -9.299 1.00 86.31 89 CYS A C 1
ATOM 684 O O . CYS A 1 89 ? 6.131 -2.407 -8.112 1.00 86.31 89 CYS A O 1
ATOM 686 N N . GLY A 1 90 ? 6.377 -1.110 -9.929 1.00 86.00 90 GLY A N 1
ATOM 687 C CA . GLY A 1 90 ? 5.940 0.128 -9.298 1.00 86.00 90 GLY A CA 1
ATOM 688 C C . GLY A 1 90 ? 4.486 0.054 -8.839 1.00 86.00 90 GLY A C 1
ATOM 689 O O . GLY A 1 90 ? 4.199 0.360 -7.684 1.00 86.00 90 GLY A O 1
ATOM 690 N N . LEU A 1 91 ? 3.584 -0.414 -9.704 1.00 88.38 91 LEU A N 1
ATOM 691 C CA . LEU A 1 91 ? 2.173 -0.614 -9.362 1.00 88.38 91 LEU A CA 1
ATOM 692 C C . LEU A 1 91 ? 1.996 -1.658 -8.255 1.00 88.38 91 LEU A C 1
ATOM 694 O O . LEU A 1 91 ? 1.194 -1.453 -7.348 1.00 88.38 91 LEU A O 1
ATOM 698 N N . CYS A 1 92 ? 2.772 -2.743 -8.275 1.00 90.62 92 CYS A N 1
ATOM 699 C CA . CYS A 1 92 ? 2.728 -3.760 -7.228 1.00 90.62 92 CYS A CA 1
ATOM 700 C C . CYS A 1 92 ? 3.243 -3.237 -5.882 1.00 90.62 92 CYS A C 1
ATOM 702 O O . CYS A 1 92 ? 2.632 -3.515 -4.856 1.00 90.62 92 CYS A O 1
ATOM 704 N N . LEU A 1 93 ? 4.308 -2.429 -5.868 1.00 89.56 93 LEU A N 1
ATOM 705 C CA . LEU A 1 93 ? 4.782 -1.753 -4.655 1.00 89.56 93 LEU A CA 1
ATOM 706 C C . LEU A 1 93 ? 3.729 -0.790 -4.100 1.00 89.56 93 LEU A C 1
ATOM 708 O O . LEU A 1 93 ? 3.458 -0.809 -2.902 1.00 89.56 93 LEU A O 1
ATOM 712 N N . GLN A 1 94 ? 3.093 0.008 -4.961 1.00 89.69 94 GLN A N 1
ATOM 713 C CA . GLN A 1 94 ? 1.982 0.870 -4.556 1.00 89.69 94 GLN A CA 1
ATOM 714 C C . GLN A 1 94 ? 0.805 0.057 -3.990 1.00 89.69 94 GLN A C 1
ATOM 716 O O . GLN A 1 94 ? 0.254 0.402 -2.945 1.00 89.69 94 GLN A O 1
ATOM 721 N N . GLY A 1 95 ? 0.471 -1.065 -4.631 1.00 87.75 95 GLY A N 1
ATOM 722 C CA . GLY A 1 95 ? -0.539 -2.006 -4.158 1.00 87.75 95 GLY A CA 1
ATOM 723 C C . GLY A 1 95 ? -0.198 -2.625 -2.801 1.00 87.75 95 GLY A C 1
ATOM 724 O O . GLY A 1 95 ? -1.083 -2.721 -1.961 1.00 87.75 95 GLY A O 1
ATOM 725 N N . LEU A 1 96 ? 1.068 -2.972 -2.536 1.00 89.25 96 LEU A N 1
ATOM 726 C CA . LEU A 1 96 ? 1.515 -3.501 -1.237 1.00 89.25 96 LEU A CA 1
ATOM 727 C C . LEU A 1 96 ? 1.326 -2.494 -0.104 1.00 89.25 96 LEU A C 1
ATOM 729 O O . LEU A 1 96 ? 0.954 -2.874 1.004 1.00 89.25 96 LEU A O 1
ATOM 733 N N . ILE A 1 97 ? 1.561 -1.212 -0.377 1.00 86.88 97 ILE A N 1
ATOM 734 C CA . ILE A 1 97 ? 1.385 -0.137 0.605 1.00 86.88 97 ILE A CA 1
ATOM 735 C C . ILE A 1 97 ? -0.094 -0.022 0.990 1.00 86.88 97 ILE A C 1
ATOM 737 O O . ILE A 1 97 ? -0.425 -0.006 2.175 1.00 86.88 97 ILE A O 1
ATOM 741 N N . VAL A 1 98 ? -0.990 -0.019 -0.003 1.00 87.38 98 VAL A N 1
ATOM 742 C CA . VAL A 1 98 ? -2.442 0.019 0.237 1.00 87.38 98 VAL A CA 1
ATOM 743 C C . VAL A 1 98 ? -2.940 -1.262 0.892 1.00 87.38 98 VAL A C 1
ATOM 745 O O . VAL A 1 98 ? -3.732 -1.199 1.828 1.00 87.38 98 VAL A O 1
ATOM 748 N N . TRP A 1 99 ? -2.441 -2.416 0.454 1.00 89.25 99 TRP A N 1
ATOM 749 C CA . TRP A 1 99 ? -2.744 -3.710 1.054 1.00 89.25 99 TRP A CA 1
ATOM 750 C C . TRP A 1 99 ? -2.358 -3.742 2.532 1.00 89.25 99 TRP A C 1
ATOM 752 O O . TRP A 1 99 ? -3.149 -4.191 3.351 1.00 89.25 99 TRP A O 1
ATOM 762 N N . SER A 1 100 ? -1.186 -3.208 2.890 1.00 84.56 100 SER A N 1
ATOM 763 C CA . SER A 1 100 ? -0.712 -3.170 4.279 1.00 84.56 100 SER A CA 1
ATOM 764 C C . SER A 1 100 ? -1.615 -2.300 5.152 1.00 84.56 100 SER A C 1
ATOM 766 O O . SER A 1 100 ? -1.987 -2.708 6.248 1.00 84.56 100 SER A O 1
ATOM 768 N N . ALA A 1 101 ? -2.025 -1.130 4.650 1.00 82.31 101 ALA A N 1
ATOM 769 C CA . ALA A 1 101 ? -2.977 -0.270 5.349 1.00 82.31 101 ALA A CA 1
ATOM 770 C C . ALA A 1 101 ? -4.339 -0.965 5.525 1.00 82.31 101 ALA A C 1
ATOM 772 O O . ALA A 1 101 ? -4.864 -1.019 6.634 1.00 82.31 101 ALA A O 1
ATOM 773 N N . ALA A 1 102 ? -4.879 -1.562 4.457 1.00 82.62 102 ALA A N 1
ATOM 774 C CA . ALA A 1 102 ? -6.130 -2.318 4.499 1.00 82.62 102 ALA A CA 1
ATOM 775 C C . ALA A 1 102 ? -6.056 -3.514 5.459 1.00 82.62 102 ALA A C 1
ATOM 777 O O . ALA A 1 102 ? -7.003 -3.763 6.199 1.00 82.62 102 ALA A O 1
ATOM 778 N N . PHE A 1 103 ? -4.925 -4.220 5.493 1.00 82.06 103 PHE A N 1
ATOM 779 C CA . PHE A 1 103 ? -4.682 -5.300 6.440 1.00 82.06 103 PHE A CA 1
ATOM 780 C C . PHE A 1 103 ? -4.702 -4.786 7.880 1.00 82.06 103 PHE A C 1
ATOM 782 O O . PHE A 1 103 ? -5.397 -5.377 8.694 1.00 82.06 103 PHE A O 1
ATOM 789 N N . CYS A 1 104 ? -4.024 -3.675 8.196 1.00 78.62 104 CYS A N 1
ATOM 790 C CA . CYS A 1 104 ? -4.062 -3.086 9.540 1.00 78.62 104 CYS A CA 1
ATOM 791 C C . CYS A 1 104 ? -5.491 -2.740 9.979 1.00 78.62 104 CYS A C 1
ATOM 793 O O . CYS A 1 104 ? -5.870 -3.027 11.112 1.00 78.62 104 CYS A O 1
ATOM 795 N N . PHE A 1 105 ? -6.287 -2.163 9.075 1.00 75.19 105 PHE A N 1
ATOM 796 C CA . PHE A 1 105 ? -7.686 -1.831 9.339 1.00 75.19 105 PHE A CA 1
ATOM 797 C C . PHE A 1 105 ? -8.544 -3.083 9.557 1.00 75.19 105 PHE A C 1
ATOM 799 O O . PHE A 1 105 ? -9.240 -3.196 10.563 1.00 75.19 105 PHE A O 1
ATOM 806 N N . CYS A 1 106 ? -8.478 -4.060 8.651 1.00 75.69 106 CYS A N 1
ATOM 807 C CA . CYS A 1 106 ? -9.259 -5.286 8.780 1.00 75.69 106 CYS A CA 1
ATOM 808 C C . CYS A 1 106 ? -8.818 -6.127 9.981 1.00 75.69 106 CYS A C 1
ATOM 810 O O . CYS A 1 106 ? -9.669 -6.667 10.674 1.00 75.69 106 CYS A O 1
ATOM 812 N N . TYR A 1 107 ? -7.519 -6.213 10.261 1.00 73.06 107 TYR A N 1
ATOM 813 C CA . TYR A 1 107 ? -6.999 -6.910 11.432 1.00 73.06 107 TYR A CA 1
ATOM 814 C C . TYR A 1 107 ? -7.625 -6.362 12.718 1.00 73.06 107 TYR A C 1
ATOM 816 O O . TYR A 1 107 ? -8.090 -7.147 13.536 1.00 73.06 107 TYR A O 1
ATOM 824 N N . ASP A 1 108 ? -7.722 -5.039 12.878 1.00 68.44 108 ASP A N 1
ATOM 825 C CA . ASP A 1 108 ? -8.363 -4.427 14.052 1.00 68.44 108 ASP A CA 1
ATOM 826 C C . ASP A 1 108 ? -9.869 -4.734 14.122 1.00 68.44 108 ASP A C 1
ATOM 828 O O . ASP A 1 108 ? -10.370 -5.128 15.169 1.00 68.44 108 ASP A O 1
ATOM 832 N N . ALA A 1 109 ? -10.585 -4.710 12.995 1.00 64.19 109 ALA A N 1
ATOM 833 C CA . ALA A 1 109 ? -11.997 -5.115 12.966 1.00 64.19 109 ALA A CA 1
ATOM 834 C C . ALA A 1 109 ? -12.227 -6.581 13.407 1.00 64.19 109 ALA A C 1
ATOM 836 O O . ALA A 1 109 ? -13.319 -6.927 13.853 1.00 64.19 109 ALA A O 1
ATOM 837 N N . PHE A 1 110 ? -11.211 -7.439 13.276 1.00 62.66 110 PHE A N 1
ATOM 838 C CA . PHE A 1 110 ? -11.258 -8.856 13.644 1.00 62.66 110 PHE A CA 1
ATOM 839 C C . PHE A 1 110 ? -10.662 -9.193 15.011 1.00 62.66 110 PHE A C 1
ATOM 841 O O . PHE A 1 110 ? -10.975 -10.246 15.563 1.00 62.66 110 PHE A O 1
ATOM 848 N N . THR A 1 111 ? -9.761 -8.354 15.515 1.00 60.62 111 THR A N 1
ATOM 849 C CA . THR A 1 111 ? -8.981 -8.602 16.741 1.00 60.62 111 THR A CA 1
ATOM 850 C C . THR A 1 111 ? -9.354 -7.658 17.875 1.00 60.62 111 THR A C 1
ATOM 852 O O . THR A 1 111 ? -9.090 -7.978 19.030 1.00 60.62 111 THR A O 1
ATOM 855 N N . GLY A 1 112 ? -9.947 -6.510 17.552 1.00 53.88 112 GLY A N 1
ATOM 856 C CA . GLY A 1 112 ? -10.476 -5.545 18.503 1.00 53.88 112 GLY A CA 1
ATOM 857 C C . GLY A 1 112 ? -11.896 -5.888 18.938 1.00 53.88 112 GLY A C 1
ATOM 858 O O . GLY A 1 112 ? -12.517 -6.830 18.445 1.00 53.88 112 GLY A O 1
ATOM 859 N N . ASP A 1 113 ? -12.448 -5.069 19.832 1.00 52.25 113 ASP A N 1
ATOM 860 C CA . ASP A 1 113 ? -13.743 -5.289 20.498 1.00 52.25 113 ASP A CA 1
ATOM 861 C C . ASP A 1 113 ? -14.969 -5.332 19.539 1.00 52.25 113 ASP A C 1
ATOM 863 O O . ASP A 1 113 ? -16.117 -5.378 1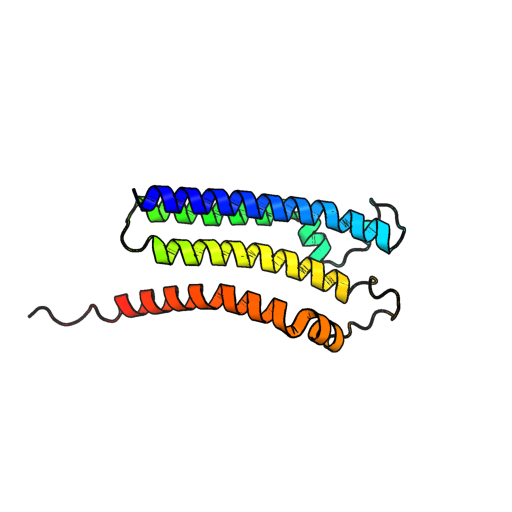9.981 1.00 52.25 113 ASP A O 1
ATOM 867 N N . MET A 1 114 ? -14.755 -5.258 18.214 1.00 47.12 114 MET A N 1
ATOM 868 C CA . MET A 1 114 ? -15.786 -5.247 17.169 1.00 47.12 114 MET A CA 1
ATOM 869 C C . MET A 1 114 ? -16.378 -6.641 16.977 1.00 47.12 114 MET A C 1
ATOM 871 O O . MET A 1 114 ? -17.420 -6.780 16.331 1.00 47.12 114 MET A O 1
ATOM 875 N N . SER A 1 115 ? -15.791 -7.665 17.606 1.00 52.28 115 SER A N 1
ATOM 876 C CA . SER A 1 115 ? -16.435 -8.945 17.886 1.00 52.28 115 SER A CA 1
ATOM 877 C C . SER A 1 115 ? -17.558 -8.763 18.917 1.00 52.28 115 SER A C 1
ATOM 879 O O . SER A 1 115 ? -17.567 -9.358 19.987 1.00 52.28 115 SER A O 1
ATOM 881 N N . LEU A 1 116 ? -18.578 -7.973 18.579 1.00 45.91 116 LEU A N 1
ATOM 882 C CA . LEU A 1 116 ? -19.739 -7.628 19.408 1.00 45.91 116 LEU A CA 1
ATOM 883 C C . LEU A 1 116 ? -20.547 -8.837 19.936 1.00 45.91 116 LEU A C 1
ATOM 885 O O . LEU A 1 116 ? -21.606 -8.642 20.524 1.00 45.91 116 LEU A O 1
ATOM 889 N N . HIS A 1 117 ? -20.126 -10.084 19.696 1.00 46.91 117 HIS A N 1
ATOM 890 C CA . HIS A 1 117 ? -20.776 -11.316 20.160 1.00 46.91 117 HIS A CA 1
ATOM 891 C C . HIS A 1 117 ? -19.847 -12.294 20.911 1.00 46.91 117 HIS A C 1
ATOM 893 O O . HIS A 1 117 ? -20.345 -13.281 21.451 1.00 46.91 117 HIS A O 1
ATOM 899 N N . ARG A 1 118 ? -18.529 -12.058 20.992 1.00 42.53 118 ARG A N 1
ATOM 900 C CA . ARG A 1 118 ? -17.589 -12.872 21.787 1.00 42.53 118 ARG A CA 1
ATOM 901 C C . ARG A 1 118 ? -16.474 -11.969 22.306 1.00 42.53 118 ARG A C 1
ATOM 903 O O . ARG A 1 118 ? -16.002 -11.120 21.564 1.00 42.53 118 ARG A O 1
ATOM 910 N N . GLY A 1 119 ? -16.106 -12.129 23.577 1.00 46.75 119 GLY A N 1
ATOM 911 C CA . GLY A 1 119 ? -15.032 -11.369 24.225 1.00 46.75 119 GLY A CA 1
ATOM 912 C C . GLY A 1 119 ? -13.661 -11.490 23.528 1.00 46.75 119 GLY A C 1
ATOM 913 O O . GLY A 1 119 ? -13.577 -12.071 22.450 1.00 46.75 119 GLY A O 1
ATOM 914 N N . PRO A 1 120 ? -12.581 -10.977 24.148 1.00 45.56 120 PRO A N 1
ATOM 915 C CA . PRO A 1 120 ? -11.285 -10.646 23.526 1.00 45.56 120 PRO A CA 1
ATOM 916 C C . PRO A 1 120 ? -10.421 -11.846 23.079 1.00 45.56 120 PRO A C 1
ATOM 918 O O . PRO A 1 120 ? -9.193 -11.766 23.052 1.00 45.56 120 PRO A O 1
AT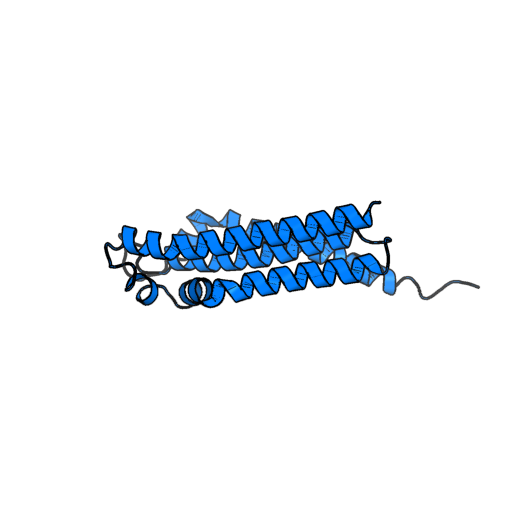OM 921 N N . GLU A 1 121 ? -11.023 -12.977 22.727 1.00 51.09 121 GLU A N 1
ATOM 922 C CA . GLU A 1 121 ? -10.316 -14.072 22.080 1.00 51.09 121 GLU A CA 1
ATOM 923 C C . GLU A 1 121 ? -10.342 -13.845 20.572 1.00 51.09 121 GLU A C 1
ATOM 925 O O . GLU A 1 121 ? -11.321 -14.130 19.884 1.00 51.09 121 GLU A O 1
ATOM 930 N N . PHE A 1 122 ? -9.238 -13.309 20.055 1.00 50.72 122 PHE A N 1
ATOM 931 C CA . PHE A 1 122 ? -8.951 -13.309 18.629 1.00 50.72 122 PHE A CA 1
ATOM 932 C C . PHE A 1 122 ? -9.050 -14.742 18.082 1.00 50.72 122 PHE A C 1
ATOM 934 O O . PHE A 1 122 ? -8.125 -15.548 18.208 1.00 50.72 122 PHE A O 1
ATOM 941 N N . GLU A 1 123 ? -10.174 -15.069 17.449 1.00 55.22 123 GLU A N 1
ATOM 942 C CA . GLU A 1 123 ? -10.339 -16.338 16.753 1.00 55.22 123 GLU A CA 1
ATOM 943 C C . GLU A 1 123 ? -9.623 -16.258 15.406 1.00 55.22 123 GLU A C 1
ATOM 945 O O . GLU A 1 123 ? -10.224 -15.990 14.362 1.00 55.22 123 GLU A O 1
ATOM 950 N N . PHE A 1 124 ? -8.316 -16.532 15.424 1.00 54.44 124 PHE A N 1
ATOM 951 C CA . PHE A 1 124 ? -7.499 -16.652 14.216 1.00 54.44 124 PHE A CA 1
ATOM 952 C C . PHE A 1 124 ? -8.198 -17.536 13.167 1.00 54.44 124 PHE A C 1
ATOM 954 O O . PHE A 1 124 ? -8.257 -17.167 12.004 1.00 54.44 124 PHE A O 1
ATOM 961 N N . GLY A 1 125 ? -8.847 -18.635 13.573 1.00 55.56 125 GLY A N 1
ATOM 962 C CA . GLY A 1 125 ? -9.626 -19.502 12.678 1.00 55.56 125 GLY A CA 1
ATOM 963 C C . GLY A 1 125 ? -10.809 -18.823 11.965 1.00 55.56 125 GLY A C 1
ATOM 964 O O . GLY A 1 125 ? -11.101 -19.169 10.820 1.00 55.56 125 GLY A O 1
ATOM 965 N N . THR A 1 126 ? -11.453 -17.833 12.583 1.00 58.00 126 THR A N 1
ATOM 966 C CA . THR A 1 126 ? -12.588 -17.081 12.015 1.00 58.00 126 THR A CA 1
ATOM 967 C C . THR A 1 126 ? -12.107 -15.957 11.093 1.00 58.00 126 THR A C 1
ATOM 969 O O . THR A 1 126 ? -12.652 -15.774 10.005 1.00 58.00 126 THR A O 1
ATOM 972 N N . PHE A 1 127 ? -11.014 -15.275 11.455 1.00 54.88 127 PHE A N 1
ATOM 973 C CA . PHE A 1 127 ? -10.311 -14.345 10.559 1.00 54.88 127 PHE A CA 1
ATOM 974 C C . PHE A 1 127 ? -9.813 -15.052 9.298 1.00 54.88 127 PHE A C 1
ATOM 976 O O . PHE A 1 127 ? -10.007 -14.569 8.179 1.00 54.88 127 PHE A O 1
ATOM 983 N N . LEU A 1 128 ? -9.207 -16.226 9.497 1.00 55.12 128 LEU A N 1
ATOM 984 C CA . LEU A 1 128 ? -8.820 -17.107 8.420 1.00 55.12 128 LEU A CA 1
ATOM 985 C C . LEU A 1 128 ? -10.077 -17.473 7.625 1.00 55.12 128 LEU A C 1
ATOM 987 O O . LEU A 1 128 ? -10.215 -16.960 6.540 1.00 55.12 128 LEU A O 1
ATOM 991 N N . THR A 1 129 ? -11.074 -18.199 8.119 1.00 59.69 129 THR A N 1
ATOM 992 C CA . THR A 1 129 ? -12.242 -18.602 7.291 1.00 59.69 129 THR A CA 1
ATOM 993 C C . THR A 1 129 ? -13.013 -17.469 6.580 1.00 59.69 129 THR A C 1
ATOM 995 O O . THR A 1 129 ? -13.469 -17.691 5.458 1.00 59.69 129 THR A O 1
ATOM 998 N N . ALA A 1 130 ? -13.121 -16.262 7.151 1.00 56.72 130 ALA A N 1
ATOM 999 C CA . ALA A 1 130 ? -13.827 -15.134 6.526 1.00 56.72 130 ALA A CA 1
ATOM 1000 C C . ALA A 1 130 ? -13.052 -14.467 5.371 1.00 56.72 130 ALA A C 1
ATOM 1002 O O . ALA A 1 130 ? -13.664 -14.014 4.404 1.00 56.72 130 ALA A O 1
ATOM 1003 N N . TYR A 1 131 ? -11.715 -14.413 5.443 1.00 56.34 131 TYR A N 1
ATOM 1004 C CA . TYR A 1 131 ? -10.876 -13.721 4.452 1.00 56.34 131 TYR A CA 1
ATOM 1005 C C . TYR A 1 131 ? -9.638 -14.534 4.006 1.00 56.34 131 TYR A C 1
ATOM 1007 O O . TYR A 1 131 ? -8.723 -13.977 3.391 1.00 56.34 131 TYR A O 1
ATOM 1015 N N . PHE A 1 132 ? -9.624 -15.856 4.246 1.00 51.84 132 PHE A N 1
ATOM 1016 C CA . PHE A 1 132 ? -8.453 -16.760 4.164 1.00 51.84 132 PHE A CA 1
ATOM 1017 C C . PHE A 1 132 ? -7.790 -16.756 2.800 1.00 51.84 132 PHE A C 1
ATOM 1019 O O . PHE A 1 132 ? -6.592 -16.980 2.679 1.00 51.84 132 PHE A O 1
ATOM 1026 N N . GLY A 1 133 ? -8.583 -16.543 1.757 1.00 60.97 133 GLY A N 1
ATOM 1027 C CA . GLY A 1 133 ? -8.074 -16.467 0.401 1.00 60.97 133 GLY A CA 1
ATOM 1028 C C . GLY A 1 133 ? -7.601 -15.066 0.059 1.00 60.97 133 GLY A C 1
ATOM 1029 O O . GLY A 1 133 ? -6.569 -14.910 -0.576 1.00 60.97 133 GLY A O 1
ATOM 1030 N N . VAL A 1 134 ? -8.334 -14.035 0.477 1.00 72.25 134 VAL A N 1
ATOM 1031 C CA . VAL A 1 134 ? -8.207 -12.707 -0.126 1.00 72.25 134 VAL A CA 1
ATOM 1032 C C . VAL A 1 134 ? -6.894 -12.048 0.267 1.00 72.25 134 VAL A C 1
ATOM 1034 O O . VAL A 1 134 ? -6.157 -11.641 -0.625 1.00 72.25 134 VAL A O 1
ATOM 1037 N N . PHE A 1 135 ? -6.547 -11.978 1.555 1.00 76.31 135 PHE A N 1
ATOM 1038 C CA . PHE A 1 135 ? -5.312 -11.304 1.983 1.00 76.31 135 PHE A CA 1
ATOM 1039 C C . PHE A 1 135 ? -4.042 -12.030 1.512 1.00 76.31 135 PHE A C 1
ATOM 1041 O O . PHE A 1 135 ? -3.216 -11.382 0.867 1.00 76.31 135 PHE A O 1
ATOM 1048 N N . PRO A 1 136 ? -3.881 -13.352 1.725 1.00 79.44 136 PRO A N 1
ATOM 1049 C CA . PRO A 1 136 ? -2.711 -14.071 1.229 1.00 79.44 136 PRO A CA 1
ATOM 1050 C C . PRO A 1 136 ? -2.643 -14.122 -0.301 1.00 79.44 136 PRO A C 1
ATOM 1052 O O . PRO A 1 136 ? -1.567 -13.925 -0.859 1.00 79.44 136 PRO A O 1
ATOM 1055 N N . ALA A 1 137 ? -3.762 -14.333 -1.009 1.00 82.75 137 ALA A N 1
ATOM 1056 C CA . ALA A 1 137 ? -3.738 -14.393 -2.472 1.00 82.75 137 ALA A CA 1
ATOM 1057 C C . ALA A 1 137 ? -3.456 -13.026 -3.102 1.00 82.75 137 ALA A C 1
ATOM 1059 O O . ALA A 1 137 ? -2.705 -12.958 -4.071 1.00 82.75 137 ALA A O 1
ATOM 1060 N N . THR A 1 138 ? -4.000 -11.934 -2.555 1.00 84.62 138 THR A N 1
ATOM 1061 C CA . THR A 1 138 ? -3.680 -10.580 -3.039 1.00 84.62 138 THR A CA 1
ATOM 1062 C C . THR A 1 138 ? -2.239 -10.197 -2.721 1.00 84.62 138 THR A C 1
ATOM 1064 O O . THR A 1 138 ? -1.571 -9.634 -3.584 1.00 84.62 138 THR A O 1
ATOM 1067 N N . LEU A 1 139 ? -1.710 -10.581 -1.554 1.00 87.12 139 LEU A N 1
ATOM 1068 C CA . LEU A 1 139 ? -0.292 -10.408 -1.235 1.00 87.12 139 LEU A CA 1
ATOM 1069 C C . LEU A 1 139 ? 0.599 -11.169 -2.227 1.00 87.12 139 LEU A C 1
ATOM 1071 O O . LEU A 1 139 ? 1.535 -10.598 -2.782 1.00 87.12 139 LEU A O 1
ATOM 1075 N N . LEU A 1 140 ? 0.286 -12.437 -2.506 1.00 88.12 140 LEU A N 1
ATOM 1076 C CA . LEU A 1 140 ? 1.017 -13.244 -3.486 1.00 88.12 140 LEU A CA 1
ATOM 1077 C C . LEU A 1 140 ? 0.906 -12.669 -4.901 1.00 88.12 140 LEU A C 1
ATOM 1079 O O . LEU A 1 140 ? 1.911 -12.603 -5.604 1.00 88.12 140 LEU A O 1
ATOM 1083 N N . ALA A 1 141 ? -0.274 -12.200 -5.308 1.00 87.25 141 ALA A N 1
ATOM 1084 C CA . ALA A 1 141 ? -0.480 -11.560 -6.605 1.00 87.25 141 ALA A CA 1
ATOM 1085 C C . ALA A 1 141 ? 0.339 -10.265 -6.758 1.00 87.25 141 ALA A C 1
ATOM 1087 O O . ALA A 1 141 ? 0.759 -9.939 -7.866 1.00 87.25 141 ALA A O 1
ATOM 1088 N N . LEU A 1 142 ? 0.605 -9.549 -5.660 1.00 88.50 142 LEU A N 1
ATOM 1089 C CA . LEU A 1 142 ? 1.472 -8.369 -5.648 1.00 88.50 142 LEU A CA 1
ATOM 1090 C C . LEU A 1 142 ? 2.966 -8.740 -5.629 1.00 88.50 142 LEU A C 1
ATOM 1092 O O . LEU A 1 142 ? 3.768 -8.082 -6.289 1.00 88.50 142 LEU A O 1
ATOM 1096 N N . LEU A 1 143 ? 3.358 -9.798 -4.912 1.00 88.88 143 LEU A N 1
ATOM 1097 C CA . LEU A 1 143 ? 4.760 -10.219 -4.780 1.00 88.88 143 LEU A CA 1
ATOM 1098 C C . LEU A 1 143 ? 5.285 -11.022 -5.980 1.00 88.88 143 LEU A C 1
ATOM 1100 O O . LEU A 1 143 ? 6.455 -10.887 -6.345 1.00 88.88 143 LEU A O 1
ATOM 1104 N N . ALA A 1 144 ? 4.450 -11.848 -6.613 1.00 88.06 144 ALA A N 1
ATOM 1105 C CA . ALA A 1 144 ? 4.823 -12.676 -7.761 1.00 88.06 144 ALA A CA 1
ATOM 1106 C C . ALA A 1 144 ? 5.455 -11.876 -8.923 1.00 88.06 144 ALA A C 1
ATOM 1108 O O . ALA A 1 144 ? 6.547 -12.230 -9.367 1.00 88.06 144 ALA A O 1
ATOM 1109 N N . PRO A 1 145 ? 4.865 -10.767 -9.403 1.00 84.19 145 PRO A N 1
ATOM 1110 C CA . PRO A 1 145 ? 5.487 -9.975 -10.462 1.00 84.19 145 PRO A CA 1
ATOM 1111 C C . PRO A 1 145 ? 6.773 -9.269 -10.011 1.00 84.19 145 PRO A C 1
ATOM 1113 O O . PRO A 1 145 ? 7.721 -9.187 -10.791 1.00 84.19 145 PRO A O 1
ATOM 1116 N N . ILE A 1 146 ? 6.854 -8.809 -8.755 1.00 86.38 146 ILE A N 1
ATOM 1117 C CA . ILE A 1 146 ? 8.076 -8.190 -8.214 1.00 86.38 146 ILE A CA 1
ATOM 1118 C C . ILE A 1 146 ? 9.222 -9.206 -8.224 1.00 86.38 146 ILE A C 1
ATOM 1120 O O . ILE A 1 146 ? 10.303 -8.913 -8.730 1.00 86.38 146 ILE A O 1
ATOM 1124 N N . THR A 1 147 ? 8.972 -10.412 -7.711 1.00 86.38 147 THR A N 1
ATOM 1125 C CA . THR A 1 147 ? 9.964 -11.496 -7.665 1.00 86.38 147 THR A CA 1
ATOM 1126 C C . THR A 1 147 ? 10.369 -11.973 -9.062 1.00 86.38 147 THR A C 1
ATOM 1128 O O . THR A 1 147 ? 11.553 -12.176 -9.319 1.00 86.38 147 THR A O 1
ATOM 1131 N N . ALA A 1 148 ? 9.432 -12.070 -10.008 1.00 85.38 148 ALA A N 1
ATOM 1132 C CA . ALA A 1 148 ? 9.745 -12.421 -11.393 1.00 85.38 148 ALA A CA 1
ATOM 1133 C C . ALA A 1 148 ? 10.667 -11.386 -12.073 1.00 85.38 148 ALA A C 1
ATOM 1135 O O . ALA A 1 148 ? 11.625 -11.742 -12.769 1.00 85.38 148 ALA A O 1
ATOM 1136 N N . VAL A 1 149 ? 10.423 -10.091 -11.853 1.00 81.00 149 VAL A N 1
ATOM 1137 C CA . VAL A 1 149 ? 11.257 -9.015 -12.412 1.00 81.00 149 VAL A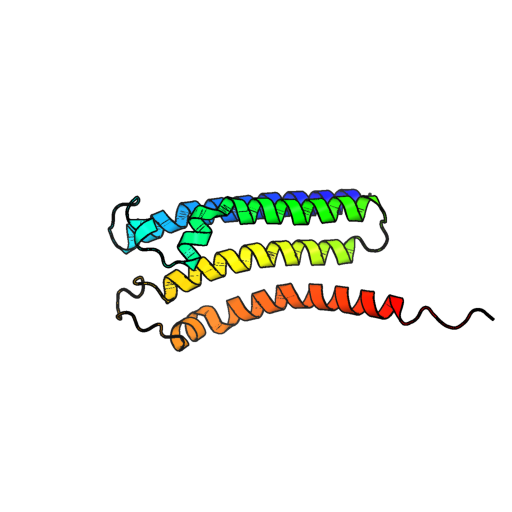 CA 1
ATOM 1138 C C . VAL A 1 149 ? 12.631 -8.949 -11.735 1.00 81.00 149 VAL A C 1
ATOM 1140 O O . VAL A 1 149 ? 13.637 -8.744 -12.416 1.00 81.00 149 VAL A O 1
ATOM 1143 N N . THR A 1 150 ? 12.721 -9.151 -10.416 1.00 80.06 150 THR A N 1
ATOM 1144 C CA . THR A 1 150 ? 14.019 -9.144 -9.718 1.00 80.06 150 THR A CA 1
ATOM 1145 C C . THR A 1 150 ? 14.888 -10.336 -10.114 1.00 80.06 150 THR A C 1
ATOM 1147 O O . THR A 1 150 ? 16.078 -10.155 -10.376 1.00 80.06 150 THR A O 1
ATOM 1150 N N . LEU A 1 151 ? 14.303 -11.532 -10.237 1.00 80.38 151 LEU A N 1
ATOM 1151 C CA . LEU A 1 151 ? 15.020 -12.742 -10.648 1.00 80.38 151 LEU A CA 1
ATOM 1152 C C . LEU A 1 151 ? 15.493 -12.666 -12.107 1.00 80.38 151 LEU A C 1
ATOM 1154 O O . LEU A 1 151 ? 16.644 -12.991 -12.393 1.00 80.38 151 LEU A O 1
ATOM 1158 N N . SER A 1 152 ? 14.663 -12.163 -13.026 1.00 73.38 152 SER A N 1
ATOM 1159 C CA . SER A 1 152 ? 15.058 -11.981 -14.435 1.00 73.38 152 SER A CA 1
ATOM 1160 C C . SER A 1 152 ? 16.160 -10.927 -14.623 1.00 73.38 152 SER A C 1
ATOM 1162 O O . SER A 1 152 ? 17.037 -11.087 -15.476 1.00 73.38 152 SER A O 1
ATOM 1164 N N . GLY A 1 153 ? 16.176 -9.877 -13.794 1.00 60.53 153 GLY A N 1
ATOM 1165 C CA . GLY A 1 153 ? 17.248 -8.877 -13.769 1.00 60.53 153 GLY A CA 1
ATOM 1166 C C . GLY A 1 153 ? 18.568 -9.390 -13.178 1.00 60.53 153 GLY A C 1
ATOM 1167 O O . GLY A 1 153 ? 19.636 -9.009 -13.661 1.00 60.53 153 GLY A O 1
ATOM 1168 N N . ALA A 1 154 ? 18.511 -10.267 -12.169 1.00 54.69 154 ALA A N 1
ATOM 1169 C CA . ALA A 1 154 ? 19.689 -10.924 -11.598 1.00 54.69 154 ALA A CA 1
ATOM 1170 C C . ALA A 1 154 ? 20.330 -11.901 -12.597 1.00 54.69 154 ALA A C 1
ATOM 1172 O O . ALA A 1 154 ? 21.550 -11.913 -12.749 1.00 54.69 154 ALA A O 1
ATOM 1173 N N . TRP A 1 155 ? 19.508 -12.639 -13.350 1.00 39.94 155 TRP A N 1
ATOM 1174 C CA . TRP A 1 155 ? 19.989 -13.612 -14.333 1.00 39.94 155 TRP A CA 1
ATOM 1175 C C . TRP A 1 155 ? 20.667 -12.969 -15.549 1.00 39.94 155 TRP A C 1
ATOM 1177 O O . TRP A 1 155 ? 21.645 -13.500 -16.071 1.00 39.94 155 TRP A O 1
ATOM 1187 N N . ARG A 1 156 ? 20.223 -11.773 -15.963 1.00 49.75 156 ARG A N 1
ATOM 1188 C CA . ARG A 1 156 ? 20.871 -11.014 -17.048 1.00 49.75 156 ARG A CA 1
ATOM 1189 C C . ARG A 1 156 ? 22.288 -10.542 -16.714 1.00 49.75 156 ARG A C 1
ATOM 1191 O O . ARG A 1 156 ? 23.049 -10.272 -17.634 1.00 49.75 156 ARG A O 1
ATOM 1198 N N . ARG A 1 157 ? 22.646 -10.410 -15.430 1.00 49.50 157 ARG A N 1
ATOM 1199 C CA . ARG A 1 157 ? 23.994 -9.979 -15.014 1.00 49.50 157 ARG A CA 1
ATOM 1200 C C . ARG A 1 157 ? 24.976 -11.134 -14.842 1.00 49.50 157 ARG A C 1
ATOM 1202 O O . ARG A 1 157 ? 26.172 -10.887 -14.891 1.00 49.50 157 ARG A O 1
ATOM 1209 N N . THR A 1 158 ? 24.501 -12.366 -14.667 1.00 46.50 158 THR A N 1
ATOM 1210 C CA . THR A 1 158 ? 25.370 -13.543 -14.508 1.00 46.50 158 THR A CA 1
ATOM 1211 C C . THR A 1 158 ? 25.646 -14.294 -15.812 1.00 46.50 158 THR A C 1
ATOM 1213 O O . THR A 1 158 ? 26.492 -15.176 -15.809 1.00 46.50 158 THR A O 1
ATOM 1216 N N . GLY A 1 159 ? 24.980 -13.949 -16.921 1.00 43.69 159 GLY A N 1
ATOM 1217 C CA . GLY A 1 159 ? 25.197 -14.560 -18.245 1.00 43.69 159 GLY A CA 1
ATOM 1218 C C . GLY A 1 159 ? 25.958 -13.694 -19.259 1.00 43.69 159 GLY A C 1
ATOM 1219 O O . GLY A 1 159 ? 25.867 -13.963 -20.449 1.00 43.69 159 GLY A O 1
ATOM 1220 N N . GLY A 1 160 ? 26.624 -12.620 -18.815 1.00 42.22 160 GLY A N 1
ATOM 1221 C CA . GLY A 1 160 ? 27.352 -11.670 -19.676 1.00 42.22 160 GLY A CA 1
ATOM 1222 C C . GLY A 1 160 ? 28.864 -11.614 -19.431 1.00 42.22 160 GLY A C 1
ATOM 1223 O O . GLY A 1 160 ? 29.503 -10.646 -19.829 1.00 42.22 160 GLY A O 1
ATOM 1224 N N . ALA A 1 161 ? 29.420 -12.607 -18.739 1.00 45.69 161 ALA A N 1
ATOM 1225 C CA . ALA A 1 161 ? 30.844 -12.912 -18.786 1.00 45.69 161 ALA A CA 1
ATOM 1226 C C . ALA A 1 161 ? 30.980 -14.213 -19.586 1.00 45.69 161 ALA A C 1
ATOM 1228 O O . ALA A 1 161 ? 30.227 -15.145 -19.325 1.00 45.69 161 ALA A O 1
ATOM 1229 N N . ASP A 1 162 ? 31.910 -14.233 -20.535 1.00 49.09 162 ASP A N 1
ATOM 1230 C CA . ASP A 1 162 ? 32.215 -15.319 -21.478 1.00 49.09 162 ASP A CA 1
ATOM 1231 C C . ASP A 1 162 ? 31.311 -15.381 -22.718 1.00 49.09 162 ASP A C 1
ATOM 1233 O O . ASP A 1 162 ? 30.301 -16.072 -22.750 1.00 49.09 162 ASP A O 1
ATOM 1237 N N . THR A 1 163 ? 31.686 -14.637 -23.762 1.00 47.16 163 THR A N 1
ATOM 1238 C CA . THR A 1 163 ? 32.406 -15.174 -24.938 1.00 47.16 163 THR A CA 1
ATOM 1239 C C . THR A 1 163 ? 32.377 -14.123 -26.049 1.00 47.16 163 THR A C 1
ATOM 1241 O O . THR A 1 163 ? 31.472 -14.138 -26.873 1.00 47.16 163 THR A O 1
ATOM 1244 N N . ASP A 1 164 ? 33.370 -13.237 -26.086 1.00 40.78 164 ASP A N 1
ATOM 1245 C CA . ASP A 1 164 ? 33.810 -12.626 -27.343 1.00 40.78 164 ASP A CA 1
ATOM 1246 C C . ASP A 1 164 ? 35.302 -12.945 -27.468 1.00 40.78 164 ASP A C 1
ATOM 1248 O O . ASP A 1 164 ? 36.162 -12.337 -26.828 1.00 40.78 164 ASP A O 1
ATOM 1252 N N . SER A 1 165 ? 35.543 -14.030 -28.201 1.00 40.84 165 SER A N 1
ATOM 1253 C CA . SER A 1 165 ? 36.814 -14.441 -28.798 1.00 40.84 165 SER A CA 1
ATOM 1254 C C . SER A 1 165 ? 37.162 -13.567 -29.994 1.00 40.84 165 SER A C 1
ATOM 1256 O O . SER A 1 165 ? 36.226 -13.339 -30.796 1.00 40.84 165 SER A O 1
#

Sequence (165 aa):
MKALHANLLMVCSAIGLSHILVVVATVFPALYSGTYRIARVEAEDFMLAPARFAVHHTWLFVVFLGIVALIFVLRNLSSSENVGNMLVCGLCLQGLIVWSAAFCFCYDAFTGDMSLHRGPEFEFGTFLTAYFGVFPATLLALLAPITAVTLSGAWRRTGGADTDS